Protein AF-A0A8T6DWS8-F1 (afdb_monomer)

Foldseek 3Di:
DQQVVCCVPVVGHDFDDDDPPDDTHDPVVVVVVVVVVVVVVCVVVDDDDPDPDPPPPPPPPPVPPPD

Mean predicted aligned error: 10.83 Å

pLDDT: mean 85.75, std 13.72, range [51.41, 98.25]

Sequence (67 aa):
IGNLLDRIYQGHVTDFIDVGPWYIFNLADASIVTGIIIFGAVLLLTRPAPRPTLVTTSTPGDEEYAD

Solvent-accessible surface area (backbone atoms only — not comparable to full-atom values): 4413 Å² total; per-residue (Å²): 109,57,60,58,51,34,34,72,77,71,70,44,70,80,65,79,48,75,61,83,97,49,78,67,37,34,72,50,58,53,50,52,56,51,50,51,51,51,52,52,48,50,63,74,69,53,76,78,74,79,75,80,75,79,76,77,73,74,63,94,63,79,75,79,76,80,126

Radius of gyration: 27.75 Å; Cα contacts (8 Å, |Δi|>4): 27; chains: 1; bounding box: 81×23×50 Å

Structure (mmCIF, N/CA/C/O backbone):
data_AF-A0A8T6DWS8-F1
#
_entry.id   AF-A0A8T6DWS8-F1
#
loop_
_atom_site.group_PDB
_atom_site.id
_atom_site.type_symbol
_atom_site.label_atom_id
_atom_site.label_alt_id
_atom_site.label_comp_id
_atom_site.label_asym_id
_atom_site.label_entity_id
_atom_site.label_seq_id
_atom_site.pdbx_PDB_ins_code
_atom_site.Cartn_x
_atom_site.Cartn_y
_atom_site.Cartn_z
_atom_site.occupancy
_atom_site.B_iso_or_equiv
_atom_site.auth_seq_id
_atom_site.auth_comp_id
_atom_site.auth_asym_id
_atom_site.auth_atom_id
_atom_site.pdbx_PDB_model_num
ATOM 1 N N . ILE A 1 1 ? 2.251 7.001 6.099 1.00 85.12 1 ILE A N 1
ATOM 2 C CA . ILE A 1 1 ? 1.957 8.115 7.038 1.00 85.12 1 ILE A CA 1
ATOM 3 C C . ILE A 1 1 ? 0.536 8.041 7.599 1.00 85.12 1 ILE A C 1
ATOM 5 O O . ILE A 1 1 ? 0.421 8.191 8.803 1.00 85.12 1 ILE A O 1
ATOM 9 N N . GLY A 1 2 ? -0.502 7.735 6.803 1.00 87.25 2 GLY A N 1
ATOM 10 C CA . GLY A 1 2 ? -1.899 7.628 7.280 1.00 87.25 2 GLY A CA 1
ATOM 11 C C . GLY A 1 2 ? -2.079 6.832 8.581 1.00 87.25 2 GLY A C 1
ATOM 12 O O . GLY A 1 2 ? -2.341 7.432 9.615 1.00 87.25 2 GLY A O 1
ATOM 13 N N . ASN A 1 3 ? -1.773 5.529 8.578 1.00 91.25 3 ASN A N 1
ATOM 14 C CA . ASN A 1 3 ? -1.900 4.678 9.778 1.00 91.25 3 ASN A CA 1
ATOM 15 C C . ASN A 1 3 ? -1.107 5.167 11.000 1.00 91.25 3 ASN A C 1
ATOM 17 O O . ASN A 1 3 ? -1.467 4.866 12.134 1.00 91.25 3 ASN A O 1
ATOM 21 N N . LEU A 1 4 ? 0.006 5.878 10.787 1.00 88.81 4 LEU A N 1
ATOM 22 C CA . LEU A 1 4 ? 0.801 6.432 11.882 1.00 88.81 4 LEU A CA 1
ATOM 23 C C . LEU A 1 4 ? 0.110 7.655 12.495 1.00 88.81 4 LEU A C 1
ATOM 25 O O . LEU A 1 4 ? 0.062 7.767 13.715 1.00 88.81 4 LEU A O 1
ATOM 29 N N . LEU A 1 5 ? -0.438 8.545 11.663 1.00 90.31 5 LEU A N 1
ATOM 30 C CA . LEU A 1 5 ? -1.207 9.695 12.137 1.00 90.31 5 LEU A CA 1
ATOM 31 C C . LEU A 1 5 ? -2.470 9.235 12.867 1.00 90.31 5 LEU A C 1
ATOM 33 O O . LEU A 1 5 ? -2.721 9.717 13.968 1.00 90.31 5 LEU A O 1
ATOM 37 N N . ASP A 1 6 ? -3.198 8.254 12.330 1.00 89.75 6 ASP A N 1
ATOM 38 C CA . ASP A 1 6 ? -4.405 7.725 12.978 1.00 89.75 6 ASP A CA 1
ATOM 39 C C . ASP A 1 6 ? -4.107 7.226 14.395 1.00 89.75 6 ASP A C 1
ATOM 41 O O . ASP A 1 6 ? -4.779 7.607 15.352 1.00 89.75 6 ASP A O 1
ATOM 45 N N . ARG A 1 7 ? -3.006 6.490 14.573 1.00 91.81 7 ARG A N 1
ATOM 4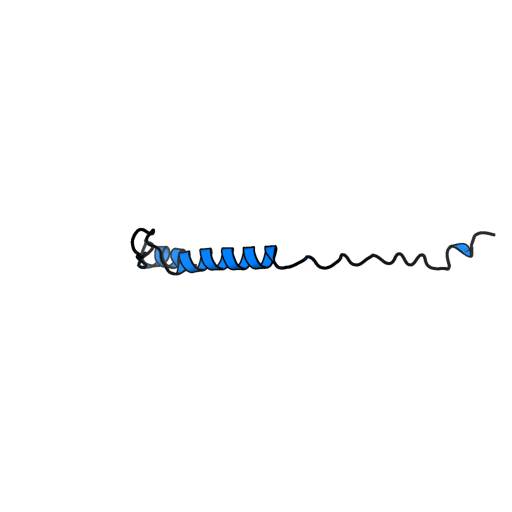6 C CA . ARG A 1 7 ? -2.574 6.019 15.897 1.00 91.81 7 ARG A CA 1
ATOM 47 C C . ARG A 1 7 ? -2.185 7.145 16.848 1.00 91.81 7 ARG A C 1
ATOM 49 O O . ARG A 1 7 ? -2.404 7.009 18.045 1.00 91.81 7 ARG A O 1
ATOM 56 N N . ILE A 1 8 ? -1.610 8.235 16.347 1.00 93.00 8 ILE A N 1
ATOM 57 C CA . ILE A 1 8 ? -1.202 9.369 17.187 1.00 93.00 8 ILE A CA 1
ATOM 58 C C . ILE A 1 8 ? -2.420 10.189 17.634 1.00 93.00 8 ILE A C 1
ATOM 60 O O . ILE A 1 8 ? -2.480 10.596 18.791 1.00 93.00 8 ILE A O 1
ATOM 64 N N . TYR A 1 9 ? -3.390 10.423 16.746 1.00 92.81 9 TYR A N 1
ATOM 65 C CA . TYR A 1 9 ? -4.554 11.266 17.046 1.00 92.81 9 TYR A CA 1
ATOM 66 C C . TYR A 1 9 ? -5.711 10.505 17.698 1.00 92.81 9 TYR A C 1
ATOM 68 O O . TYR A 1 9 ? -6.366 11.035 18.590 1.00 92.81 9 TYR A O 1
ATOM 76 N N . GLN A 1 10 ? -5.977 9.279 17.248 1.00 91.31 10 GLN A N 1
ATOM 77 C CA . GLN A 1 10 ? -7.145 8.483 17.646 1.00 91.31 10 GLN A CA 1
ATOM 78 C C . GLN A 1 10 ? -6.762 7.296 18.545 1.00 91.31 10 GLN A C 1
ATOM 80 O O . GLN A 1 10 ? -7.631 6.659 19.138 1.00 91.31 10 GLN A O 1
ATOM 85 N N . GLY A 1 11 ? -5.470 6.968 18.658 1.00 91.25 11 GLY A N 1
ATOM 86 C CA . GLY A 1 11 ? -4.984 5.822 19.437 1.00 91.25 11 GLY A CA 1
ATOM 87 C C . GLY A 1 11 ? -5.160 4.464 18.748 1.00 91.25 11 GLY A C 1
ATOM 88 O O . GLY A 1 11 ? -4.745 3.444 19.292 1.00 91.25 11 GLY A O 1
ATOM 89 N N . HIS A 1 12 ? -5.754 4.428 17.554 1.00 88.50 12 HIS A N 1
ATOM 90 C CA . HIS A 1 12 ? -5.995 3.218 16.769 1.00 88.50 12 HIS A CA 1
ATOM 91 C C . HIS A 1 12 ? -6.027 3.541 15.270 1.00 88.50 12 HIS A C 1
ATOM 93 O O . HIS A 1 12 ? -6.017 4.706 14.883 1.00 88.50 12 HIS A O 1
ATOM 99 N N . VAL A 1 13 ? -6.001 2.504 14.432 1.00 91.81 13 VAL A N 1
ATOM 100 C CA . VAL A 1 13 ? -6.174 2.631 12.977 1.00 91.81 13 VAL A CA 1
ATOM 101 C C . VAL A 1 13 ? -7.636 2.368 12.648 1.00 91.81 13 VAL A C 1
ATOM 103 O O . VAL A 1 13 ? -8.227 1.451 13.219 1.00 91.81 13 VAL A O 1
ATOM 106 N N . THR A 1 14 ? -8.199 3.164 11.742 1.00 91.06 14 THR A N 1
ATOM 107 C CA . THR A 1 14 ? -9.591 3.024 11.313 1.00 91.06 14 THR A CA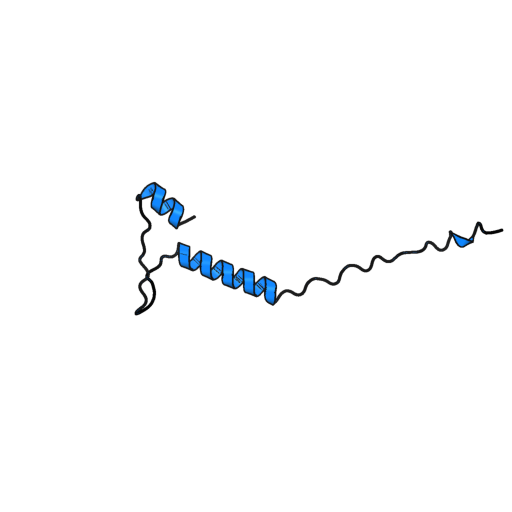 1
ATOM 108 C C . THR A 1 14 ? -9.642 2.344 9.955 1.00 91.06 14 THR A C 1
ATOM 110 O O . THR A 1 14 ? -9.254 2.929 8.942 1.00 91.06 14 THR A O 1
ATOM 113 N N . ASP A 1 15 ? -10.159 1.121 9.939 1.00 91.62 15 ASP A N 1
ATOM 114 C CA . ASP A 1 15 ? -10.410 0.358 8.720 1.00 91.62 15 ASP A CA 1
ATOM 115 C C . ASP A 1 15 ? -11.867 0.555 8.299 1.00 91.62 15 ASP A 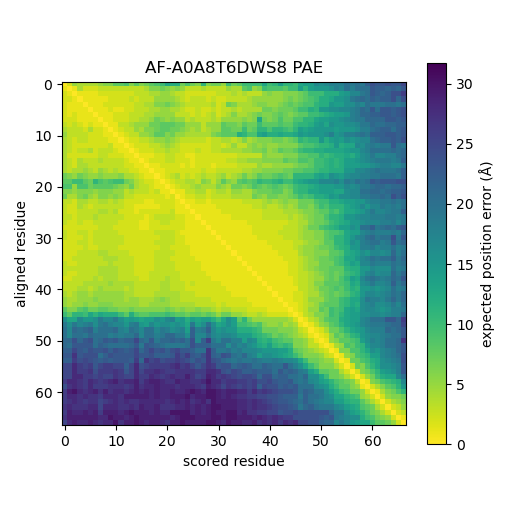C 1
ATOM 117 O O . ASP A 1 15 ? -12.783 0.417 9.110 1.00 91.62 15 ASP A O 1
ATOM 121 N N . PHE A 1 16 ? -12.088 0.947 7.045 1.00 92.94 16 PHE A N 1
ATOM 122 C CA . PHE A 1 16 ? -13.416 1.367 6.575 1.00 92.94 16 PHE A CA 1
ATOM 123 C C . PHE A 1 16 ? -13.777 0.857 5.179 1.00 92.94 16 PHE A C 1
ATOM 125 O O . PHE A 1 16 ? -14.911 1.039 4.739 1.00 92.94 16 PHE A O 1
ATOM 132 N N . ILE A 1 17 ? -12.834 0.240 4.465 1.00 93.88 17 ILE A N 1
ATOM 133 C CA . ILE A 1 17 ? -13.075 -0.350 3.151 1.00 93.88 17 ILE A CA 1
ATOM 134 C C . ILE A 1 17 ? -13.324 -1.843 3.350 1.00 93.88 17 ILE A C 1
ATOM 136 O O . ILE A 1 17 ? -12.401 -2.589 3.664 1.00 93.88 17 ILE A O 1
ATOM 140 N N . ASP A 1 18 ? -14.573 -2.258 3.153 1.00 95.56 18 ASP A N 1
ATOM 141 C CA . ASP A 1 18 ? -15.029 -3.647 3.214 1.00 95.56 18 ASP A CA 1
ATOM 142 C C . ASP A 1 18 ? -15.522 -4.076 1.822 1.00 95.56 18 ASP A C 1
ATOM 144 O O . ASP A 1 18 ? -16.407 -3.444 1.237 1.00 95.56 18 ASP A O 1
ATOM 148 N N . VAL A 1 19 ? -14.905 -5.119 1.259 1.00 93.25 19 VAL A N 1
ATOM 149 C CA . VAL A 1 19 ? -15.197 -5.612 -0.093 1.00 93.25 19 VAL A CA 1
ATOM 150 C C . VAL A 1 19 ? -15.458 -7.116 -0.050 1.00 93.25 19 VAL A C 1
ATOM 152 O O . VAL A 1 19 ? -14.621 -7.935 -0.424 1.00 93.25 19 VAL A O 1
ATOM 155 N N . GLY A 1 20 ? -16.662 -7.500 0.366 1.00 91.44 20 GLY A N 1
ATOM 156 C CA . GLY A 1 20 ? -17.125 -8.887 0.298 1.00 91.44 20 GLY A CA 1
ATOM 157 C C . GLY A 1 20 ? -16.264 -9.834 1.148 1.00 91.44 20 GLY A C 1
ATOM 158 O O . GLY A 1 20 ? -16.084 -9.578 2.329 1.00 91.44 20 GLY A O 1
ATOM 159 N N . PRO A 1 21 ? -15.739 -10.949 0.603 1.00 94.62 21 PRO A N 1
ATOM 160 C CA . PRO A 1 21 ? -14.955 -11.908 1.388 1.00 94.62 21 PRO A CA 1
ATOM 161 C C . PRO A 1 21 ? -13.505 -11.460 1.652 1.00 94.62 21 PRO A C 1
ATOM 163 O O . PRO A 1 21 ? -12.712 -12.245 2.171 1.00 94.62 21 PRO A O 1
ATOM 166 N N . TRP A 1 22 ? -13.124 -10.252 1.231 1.00 91.69 22 TRP A N 1
ATOM 167 C CA . TRP A 1 22 ? -11.765 -9.745 1.382 1.00 91.69 22 TRP A CA 1
ATOM 168 C C . TRP A 1 22 ? -11.523 -9.144 2.766 1.00 91.69 22 TRP A C 1
ATOM 170 O O . TRP A 1 22 ? -12.447 -8.801 3.496 1.00 91.69 22 TRP A O 1
ATOM 180 N N . TYR A 1 23 ? -10.244 -9.007 3.117 1.00 92.25 23 TYR A N 1
ATOM 181 C CA . TYR A 1 23 ? -9.831 -8.302 4.326 1.00 92.25 23 TYR A CA 1
ATOM 182 C C . TYR A 1 23 ? -10.307 -6.849 4.293 1.00 92.25 23 TYR A C 1
ATOM 184 O O . TYR A 1 23 ? -10.240 -6.207 3.248 1.00 92.25 23 TYR A O 1
ATOM 192 N N . ILE A 1 24 ? -10.749 -6.341 5.443 1.00 95.62 24 ILE A N 1
ATOM 193 C CA . ILE A 1 24 ? -11.081 -4.927 5.621 1.00 95.62 24 ILE A CA 1
ATOM 194 C C . ILE A 1 24 ? -9.766 -4.147 5.661 1.00 95.62 24 ILE A C 1
ATOM 196 O O . ILE A 1 24 ? -8.820 -4.567 6.329 1.00 95.62 24 ILE A O 1
ATOM 200 N N . PHE A 1 25 ? -9.692 -3.039 4.930 1.00 95.06 25 PHE A N 1
ATOM 201 C CA . PHE A 1 25 ? -8.497 -2.198 4.870 1.00 95.06 25 PHE A CA 1
ATOM 202 C C . PHE A 1 25 ? -8.861 -0.714 4.839 1.00 95.06 25 PHE A C 1
ATOM 204 O O . PHE A 1 25 ? -10.033 -0.323 4.813 1.00 95.06 25 PHE A O 1
ATOM 211 N N . ASN A 1 26 ? -7.843 0.138 4.833 1.00 95.19 26 ASN A N 1
ATOM 212 C CA . ASN A 1 26 ? -8.010 1.575 4.690 1.00 95.19 26 ASN A CA 1
ATOM 213 C C . ASN A 1 26 ? -7.207 2.147 3.514 1.00 95.19 26 ASN A C 1
ATOM 215 O O . ASN A 1 26 ? -6.449 1.464 2.820 1.00 95.19 26 ASN A O 1
ATOM 219 N N . LEU A 1 27 ? -7.367 3.449 3.284 1.00 93.62 27 LEU A N 1
ATOM 220 C CA . LEU A 1 27 ? -6.699 4.129 2.178 1.00 93.62 27 LEU A CA 1
ATOM 221 C C . LEU A 1 27 ? -5.162 4.090 2.281 1.00 93.62 27 LEU A C 1
ATOM 223 O O . LEU A 1 27 ? -4.479 4.059 1.255 1.00 93.62 27 LEU A O 1
ATOM 227 N N . ALA A 1 28 ? -4.601 4.084 3.493 1.00 95.25 28 ALA A N 1
ATOM 228 C CA . ALA A 1 28 ? -3.156 4.025 3.675 1.00 95.25 28 ALA A CA 1
ATOM 229 C C . ALA A 1 28 ? -2.597 2.674 3.210 1.00 95.25 28 ALA A C 1
ATOM 231 O O . ALA A 1 28 ? -1.605 2.659 2.478 1.00 95.25 28 ALA A O 1
ATOM 232 N N . ASP A 1 29 ? -3.258 1.569 3.542 1.00 94.81 29 ASP A N 1
ATOM 233 C CA . ASP A 1 2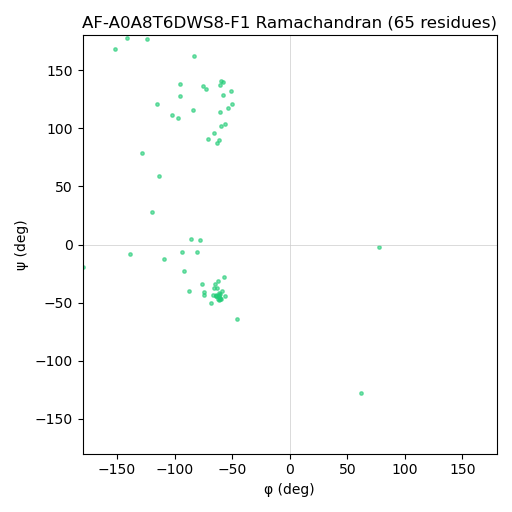9 ? -2.854 0.231 3.102 1.00 94.81 29 ASP A CA 1
ATOM 234 C C . ASP A 1 29 ? -2.954 0.092 1.578 1.00 94.81 29 ASP A C 1
ATOM 236 O O . ASP A 1 29 ? -2.004 -0.346 0.922 1.00 94.81 29 ASP A O 1
ATOM 240 N N . ALA A 1 30 ? -4.053 0.575 0.989 1.00 95.50 30 ALA A N 1
ATOM 241 C CA . ALA A 1 30 ? -4.235 0.594 -0.462 1.00 95.50 30 ALA A CA 1
ATOM 242 C C . ALA A 1 30 ? -3.130 1.393 -1.177 1.00 95.50 30 ALA A C 1
ATOM 244 O O . ALA A 1 30 ? -2.626 0.968 -2.223 1.00 95.50 30 ALA A O 1
ATOM 245 N N . SER A 1 31 ? -2.710 2.528 -0.603 1.00 96.38 31 SER A N 1
ATOM 246 C CA . SER A 1 31 ? -1.637 3.359 -1.165 1.00 96.38 31 SER A CA 1
ATOM 247 C C . SER A 1 31 ? -0.279 2.651 -1.156 1.00 96.38 31 SER A C 1
ATOM 249 O O . SER A 1 31 ? 0.477 2.757 -2.124 1.00 96.38 31 SER A O 1
ATOM 251 N N . ILE A 1 32 ? 0.012 1.879 -0.103 1.00 96.38 32 ILE A N 1
ATOM 252 C CA . ILE A 1 32 ? 1.261 1.122 0.029 1.00 96.38 32 ILE A CA 1
ATOM 253 C C . ILE A 1 32 ? 1.291 -0.007 -1.000 1.00 96.38 32 ILE A C 1
ATOM 255 O O . ILE A 1 32 ? 2.257 -0.116 -1.756 1.00 96.38 32 ILE A O 1
ATOM 259 N N . VAL A 1 33 ? 0.224 -0.809 -1.074 1.00 96.56 33 VAL A N 1
ATOM 260 C CA . VAL A 1 33 ? 0.125 -1.923 -2.029 1.00 96.56 33 VAL A CA 1
ATOM 261 C C . VAL A 1 33 ? 0.237 -1.411 -3.465 1.00 96.56 33 VAL A C 1
ATOM 263 O O . VAL A 1 33 ? 1.035 -1.928 -4.245 1.00 96.56 33 VAL A O 1
ATOM 266 N N . THR A 1 34 ? -0.489 -0.342 -3.800 1.00 97.44 34 THR A N 1
ATOM 267 C CA . THR A 1 34 ? -0.436 0.276 -5.133 1.00 97.44 34 THR A CA 1
ATOM 268 C C . THR A 1 34 ? 0.967 0.792 -5.457 1.00 97.44 34 THR A C 1
ATOM 270 O O . THR A 1 34 ? 1.483 0.529 -6.542 1.00 97.44 34 THR A O 1
ATOM 273 N N . GLY A 1 35 ? 1.621 1.478 -4.514 1.00 97.50 35 GLY A N 1
ATOM 274 C CA . GLY A 1 35 ? 2.984 1.977 -4.692 1.00 97.50 35 GLY A CA 1
ATOM 275 C C . GLY A 1 35 ? 3.999 0.859 -4.933 1.00 97.50 35 GLY A C 1
ATOM 276 O O . GLY A 1 35 ? 4.834 0.979 -5.826 1.00 97.50 35 GLY A O 1
ATOM 277 N N . ILE A 1 36 ? 3.893 -0.251 -4.197 1.00 98.25 36 ILE A N 1
ATOM 278 C CA . ILE A 1 36 ? 4.748 -1.433 -4.383 1.00 98.25 36 ILE A CA 1
ATOM 279 C C . ILE A 1 36 ? 4.519 -2.062 -5.760 1.00 98.25 36 ILE A C 1
ATOM 281 O O . ILE A 1 36 ? 5.490 -2.394 -6.438 1.00 98.25 36 ILE A O 1
ATOM 285 N N . ILE A 1 37 ? 3.263 -2.189 -6.202 1.00 98.25 37 ILE A N 1
ATOM 286 C CA . ILE A 1 37 ? 2.934 -2.728 -7.529 1.00 98.25 37 ILE A CA 1
ATOM 287 C C . ILE A 1 37 ? 3.533 -1.850 -8.629 1.00 98.25 37 ILE A C 1
ATOM 289 O O . ILE A 1 37 ? 4.193 -2.366 -9.529 1.00 98.25 37 ILE A O 1
ATOM 293 N N . ILE A 1 38 ? 3.348 -0.529 -8.547 1.00 98.00 38 ILE A N 1
ATOM 294 C CA . ILE A 1 38 ? 3.901 0.416 -9.526 1.00 98.00 38 ILE A CA 1
ATOM 295 C C . ILE A 1 38 ? 5.428 0.353 -9.519 1.00 98.00 38 ILE A C 1
ATOM 297 O O . ILE A 1 38 ? 6.041 0.252 -10.578 1.00 98.00 38 ILE A O 1
ATOM 301 N N . PHE A 1 39 ? 6.051 0.375 -8.341 1.00 97.50 39 PHE A N 1
ATOM 302 C CA . PHE A 1 39 ? 7.502 0.304 -8.211 1.00 97.50 39 PHE A CA 1
ATOM 303 C C . PHE A 1 39 ? 8.061 -0.995 -8.808 1.00 97.50 39 PHE A C 1
ATOM 305 O O . PHE A 1 39 ? 8.986 -0.955 -9.617 1.00 97.50 39 PHE A O 1
ATOM 312 N N . GLY A 1 40 ? 7.452 -2.139 -8.484 1.00 97.31 40 GLY A N 1
ATOM 31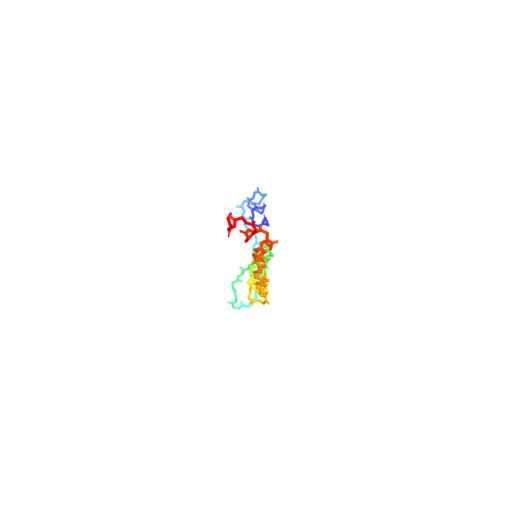3 C CA . GLY A 1 40 ? 7.808 -3.432 -9.063 1.00 97.31 40 GLY A CA 1
ATOM 314 C C . GLY A 1 40 ? 7.623 -3.462 -10.581 1.00 97.31 40 GLY A C 1
ATOM 315 O O . GLY A 1 40 ? 8.509 -3.925 -11.296 1.00 97.31 40 GLY A O 1
ATOM 316 N N . ALA A 1 41 ? 6.523 -2.905 -11.092 1.00 97.19 41 ALA A N 1
ATOM 317 C CA . ALA A 1 41 ? 6.283 -2.795 -12.527 1.00 97.19 41 ALA A CA 1
ATOM 318 C C . ALA A 1 41 ? 7.354 -1.938 -13.218 1.00 97.19 41 ALA A C 1
ATOM 320 O O . ALA A 1 41 ? 7.882 -2.340 -14.250 1.00 97.19 41 ALA A O 1
ATOM 321 N N . VAL A 1 42 ? 7.735 -0.799 -12.634 1.00 96.50 42 VAL A N 1
ATOM 322 C CA . VAL A 1 42 ? 8.814 0.049 -13.162 1.00 96.50 42 VAL A CA 1
ATOM 323 C C . VAL A 1 42 ? 10.131 -0.719 -13.206 1.00 96.50 42 VAL A C 1
ATOM 325 O O . VAL A 1 42 ? 10.799 -0.691 -14.238 1.00 96.50 42 VAL A O 1
ATOM 328 N N . LEU A 1 43 ? 10.491 -1.442 -12.143 1.00 95.12 43 LEU A N 1
ATOM 329 C CA . LEU A 1 43 ? 11.718 -2.243 -12.123 1.00 95.12 43 LEU A CA 1
ATOM 330 C C . LEU A 1 43 ? 11.715 -3.364 -13.170 1.00 95.12 43 LEU A C 1
ATOM 332 O O . LEU A 1 43 ? 12.751 -3.636 -13.769 1.00 95.12 43 LEU A O 1
ATOM 336 N N . LEU A 1 44 ? 10.567 -4.003 -13.406 1.00 95.44 44 LEU A N 1
ATOM 337 C CA . LEU A 1 44 ? 10.445 -5.090 -14.381 1.00 95.44 44 LEU A CA 1
ATOM 338 C C . LEU A 1 44 ? 10.414 -4.593 -15.832 1.00 95.44 44 LEU A C 1
ATOM 340 O O . LEU A 1 44 ? 10.907 -5.276 -16.728 1.00 95.44 44 LEU A O 1
ATOM 344 N N . LEU A 1 45 ? 9.826 -3.421 -16.077 1.00 95.19 45 LEU A N 1
ATOM 345 C CA . LEU A 1 45 ? 9.635 -2.876 -17.423 1.00 95.19 45 LEU A CA 1
ATOM 346 C C . LEU A 1 45 ? 10.795 -1.975 -17.872 1.00 95.19 45 LEU A C 1
ATOM 348 O O . LEU A 1 45 ? 11.014 -1.811 -19.075 1.00 95.19 45 LEU A O 1
ATOM 352 N N . THR A 1 46 ? 11.562 -1.407 -16.938 1.00 92.25 46 THR A N 1
ATOM 353 C CA . THR A 1 46 ? 12.702 -0.538 -17.258 1.00 92.25 46 THR A CA 1
ATOM 354 C C . THR A 1 46 ? 13.943 -1.378 -17.528 1.00 92.25 46 THR A C 1
ATOM 356 O O . THR A 1 46 ? 14.480 -2.034 -16.639 1.00 92.25 46 THR A O 1
ATOM 359 N N . ARG A 1 47 ? 14.450 -1.334 -18.764 1.00 84.94 47 ARG A N 1
ATOM 360 C CA . ARG A 1 47 ? 15.744 -1.944 -19.087 1.00 84.94 47 ARG A CA 1
ATOM 361 C C . ARG A 1 47 ? 16.878 -1.061 -18.557 1.00 84.94 47 ARG A C 1
ATOM 363 O O . ARG A 1 47 ? 16.823 0.153 -18.761 1.00 84.94 47 ARG A O 1
ATOM 370 N N . PRO A 1 48 ? 17.918 -1.632 -17.927 1.00 80.62 48 PRO A N 1
ATOM 371 C CA . PRO A 1 48 ? 19.094 -0.861 -17.553 1.00 80.62 48 PRO A CA 1
ATOM 372 C C . PRO A 1 48 ? 19.742 -0.268 -18.807 1.00 80.62 48 PRO A C 1
ATOM 374 O O . PRO A 1 48 ? 19.853 -0.937 -19.839 1.00 80.62 48 PRO A O 1
ATOM 377 N N . ALA A 1 49 ? 20.159 0.996 -18.717 1.00 81.00 49 ALA A N 1
ATOM 378 C CA . ALA A 1 49 ? 20.886 1.640 -19.799 1.00 81.00 49 ALA A CA 1
ATOM 379 C C . ALA A 1 49 ? 22.168 0.840 -20.105 1.00 81.00 49 ALA A C 1
ATOM 381 O O . ALA A 1 49 ? 22.827 0.370 -19.166 1.00 81.00 49 ALA A O 1
ATOM 382 N N . PRO A 1 50 ? 22.537 0.675 -21.390 1.00 82.56 50 PRO A N 1
ATOM 383 C CA . PRO A 1 50 ? 23.810 0.075 -21.757 1.00 82.56 50 PRO A CA 1
ATOM 384 C C . PRO A 1 50 ? 24.941 0.774 -21.011 1.00 82.56 50 PRO A C 1
ATOM 386 O O . PRO A 1 50 ? 24.994 2.005 -20.955 1.00 82.56 50 PRO A O 1
ATOM 389 N N . ARG A 1 51 ? 25.838 -0.013 -20.411 1.00 84.38 51 ARG A N 1
ATOM 390 C CA . ARG A 1 51 ? 27.006 0.544 -19.732 1.00 84.38 51 ARG A CA 1
ATOM 391 C C . ARG A 1 51 ? 27.796 1.358 -20.763 1.00 84.38 51 ARG A C 1
ATOM 393 O O . ARG A 1 51 ? 28.077 0.800 -21.825 1.00 84.38 51 ARG A O 1
ATOM 400 N N . PRO A 1 52 ? 28.156 2.624 -20.480 1.00 81.62 52 PRO A N 1
ATOM 401 C CA . PRO A 1 52 ? 29.037 3.375 -21.357 1.00 81.62 52 PRO A CA 1
ATOM 402 C C . PRO A 1 52 ? 30.293 2.540 -21.576 1.00 81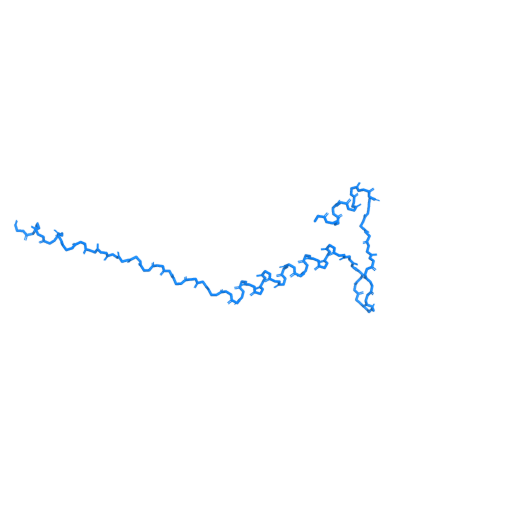.62 52 PRO A C 1
ATOM 404 O O . PRO A 1 52 ? 30.986 2.193 -20.616 1.00 81.62 52 PRO A O 1
ATOM 407 N N . THR A 1 53 ? 30.544 2.141 -22.821 1.00 79.19 53 THR A N 1
ATOM 408 C CA . THR A 1 53 ? 31.817 1.535 -23.180 1.00 79.19 53 THR A CA 1
ATOM 409 C C . THR A 1 53 ? 32.858 2.594 -22.877 1.00 79.19 53 THR A C 1
ATOM 411 O O . THR A 1 53 ? 32.834 3.668 -23.478 1.00 79.19 53 THR A O 1
ATOM 414 N N . LEU A 1 54 ? 33.719 2.331 -21.893 1.00 79.38 54 LEU A N 1
ATOM 415 C CA . LEU A 1 54 ? 34.917 3.130 -21.713 1.00 79.38 54 LEU A CA 1
ATOM 416 C C . LEU A 1 54 ? 35.686 2.978 -23.020 1.00 79.38 54 LEU A C 1
ATOM 418 O O . LEU A 1 54 ? 36.247 1.918 -23.296 1.00 79.38 54 LEU A O 1
ATOM 422 N N . VAL A 1 55 ? 35.614 3.997 -23.873 1.00 75.75 55 VAL A N 1
ATOM 423 C CA . VAL A 1 55 ? 3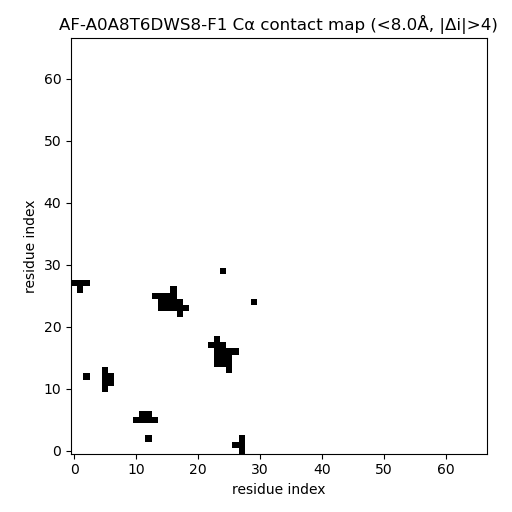6.515 4.110 -25.006 1.00 75.75 55 VAL A CA 1
ATOM 424 C C . VAL A 1 55 ? 37.872 4.321 -24.358 1.00 75.75 55 VAL A C 1
ATOM 426 O O . VAL A 1 55 ? 38.203 5.429 -23.945 1.00 75.75 55 VAL A O 1
ATOM 429 N N . THR A 1 56 ? 38.627 3.236 -24.193 1.00 64.31 56 THR A N 1
ATOM 430 C CA . THR A 1 56 ? 40.072 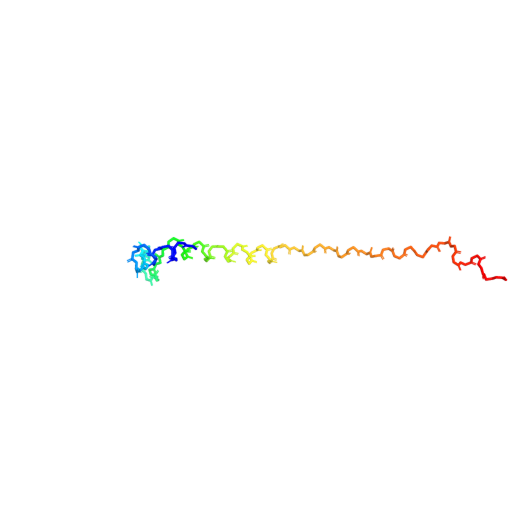3.327 -24.038 1.00 64.31 56 THR A CA 1
ATOM 431 C C . THR A 1 56 ? 40.562 3.907 -25.352 1.00 64.31 56 THR A C 1
ATOM 433 O O . THR A 1 56 ? 40.855 3.188 -26.301 1.00 64.31 56 THR A O 1
ATOM 436 N N . THR A 1 57 ? 40.578 5.234 -25.440 1.00 57.91 57 THR A N 1
ATOM 437 C CA . THR A 1 57 ? 41.519 5.923 -26.304 1.00 57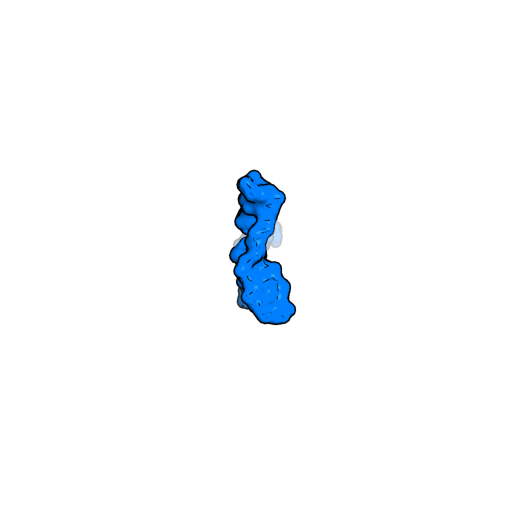.91 57 THR A CA 1
ATOM 438 C C . THR A 1 57 ? 42.886 5.545 -25.756 1.00 57.91 57 THR A C 1
ATOM 440 O O . THR A 1 57 ? 43.390 6.189 -24.839 1.00 57.91 57 THR A O 1
ATOM 443 N N . SER A 1 58 ? 43.458 4.448 -26.256 1.00 64.88 58 SER A N 1
ATOM 444 C CA . SER A 1 58 ? 44.906 4.380 -26.370 1.00 64.88 58 SER A CA 1
ATOM 445 C C . SER A 1 58 ? 45.268 5.591 -27.218 1.00 64.88 58 SER A C 1
ATOM 447 O O . SER A 1 58 ? 44.939 5.644 -28.406 1.00 64.88 58 SER A O 1
ATOM 449 N N . THR A 1 59 ? 45.783 6.624 -26.563 1.00 62.00 59 THR A N 1
ATOM 450 C CA . THR A 1 59 ? 46.335 7.797 -27.221 1.00 62.00 59 THR A CA 1
ATOM 451 C C . THR A 1 59 ? 47.323 7.293 -28.276 1.00 62.00 59 THR A C 1
ATOM 453 O O . THR A 1 59 ? 48.255 6.572 -27.920 1.00 62.00 59 THR A O 1
ATOM 456 N N . PRO A 1 60 ? 47.135 7.601 -29.571 1.00 58.53 60 PRO A N 1
ATOM 457 C CA . PRO A 1 60 ? 48.166 7.354 -30.565 1.00 58.53 60 PRO A CA 1
ATOM 458 C C . PRO A 1 60 ? 49.277 8.369 -30.286 1.00 58.53 60 PRO A C 1
ATOM 460 O O . PRO A 1 60 ? 49.193 9.523 -30.694 1.00 58.53 60 PRO A O 1
ATOM 463 N N . GLY A 1 61 ? 50.234 7.964 -29.462 1.00 58.59 61 GLY A N 1
ATOM 464 C CA . GLY A 1 61 ? 51.317 8.805 -28.952 1.00 58.59 61 GLY A CA 1
ATOM 465 C C . GLY A 1 61 ? 52.263 8.044 -28.023 1.00 58.59 61 GLY A C 1
ATOM 466 O O . GLY A 1 61 ? 53.416 8.430 -27.875 1.00 58.59 61 GLY A O 1
ATOM 467 N N . ASP A 1 62 ? 51.819 6.911 -27.473 1.00 56.78 62 ASP A N 1
ATOM 468 C CA . ASP A 1 62 ? 52.645 6.074 -26.594 1.00 56.78 62 ASP A CA 1
ATOM 469 C C . ASP A 1 62 ? 53.622 5.163 -27.381 1.00 56.78 62 ASP A C 1
ATOM 471 O O . ASP A 1 62 ? 54.477 4.512 -26.787 1.00 56.78 62 ASP A O 1
ATOM 475 N N . GLU A 1 63 ? 53.525 5.131 -28.718 1.00 59.44 63 GLU A N 1
ATOM 476 C CA . GLU A 1 63 ? 54.430 4.387 -29.617 1.00 59.44 63 GLU A CA 1
ATOM 477 C C . GLU A 1 63 ? 55.599 5.243 -30.154 1.00 59.44 63 GLU A C 1
ATOM 479 O O . GLU A 1 63 ? 56.510 4.706 -30.774 1.00 59.44 63 GLU A O 1
ATOM 484 N N . GLU A 1 64 ? 55.632 6.557 -29.886 1.00 58.53 64 GLU A N 1
ATOM 485 C CA . GLU A 1 64 ? 56.677 7.476 -30.389 1.00 58.53 64 GLU A CA 1
ATOM 486 C C . GLU A 1 64 ? 57.939 7.532 -29.491 1.00 58.53 64 GLU A C 1
ATOM 488 O O . GLU A 1 64 ? 58.862 8.295 -29.751 1.00 58.53 64 GLU A O 1
ATOM 493 N N . TYR A 1 65 ? 58.022 6.706 -28.438 1.00 59.56 65 TYR A N 1
ATOM 494 C CA . TYR A 1 65 ? 59.196 6.614 -27.545 1.00 59.56 65 TYR A CA 1
ATOM 495 C C . TYR A 1 65 ? 59.835 5.212 -27.523 1.00 59.56 65 TYR A C 1
ATOM 497 O O . TYR A 1 65 ? 60.412 4.790 -26.522 1.00 59.56 65 TYR A O 1
ATOM 505 N N . ALA A 1 66 ? 59.709 4.458 -28.613 1.00 52.09 66 ALA A N 1
ATOM 506 C CA . ALA A 1 66 ? 60.374 3.169 -28.777 1.00 52.09 66 ALA A CA 1
ATOM 507 C C . ALA A 1 66 ? 61.423 3.230 -29.897 1.00 52.09 66 ALA A C 1
ATOM 509 O O . ALA A 1 66 ? 61.323 2.467 -30.848 1.00 52.09 66 ALA A O 1
ATOM 510 N N . ASP A 1 67 ? 62.407 4.124 -29.760 1.00 51.41 67 ASP A N 1
ATOM 511 C CA . ASP A 1 67 ? 63.696 4.101 -30.472 1.00 51.41 67 ASP A CA 1
ATOM 512 C C . ASP A 1 67 ? 64.825 4.575 -29.537 1.00 51.41 67 ASP A C 1
ATOM 514 O O . ASP A 1 67 ? 64.659 5.633 -28.882 1.00 51.41 67 ASP A O 1
#

Secondary structure (DSSP, 8-state):
-HHHHHHHHHSS----B--TTSPPB-HHHHHHHHHHHHHHHHHHH-PPPPPP-------TTTTTT--